Protein AF-A0A1D6JDH4-F1 (afdb_monomer_lite)

InterPro domains:
  IPR005552 Scramblase [PF03803] (4-124)
  IPR005552 Scramblase [PTHR23248] (2-125)

Structure (mmCIF, N/CA/C/O backbone):
data_AF-A0A1D6JDH4-F1
#
_entry.id   AF-A0A1D6JDH4-F1
#
loop_
_atom_site.group_PDB
_atom_site.id
_atom_site.type_symbol
_atom_site.label_atom_id
_atom_site.label_alt_id
_atom_site.label_comp_id
_atom_site.label_asym_id
_atom_site.label_entity_id
_atom_site.label_seq_id
_atom_site.pdbx_PDB_ins_code
_atom_site.Cartn_x
_atom_site.Cartn_y
_atom_site.Cartn_z
_atom_site.occupancy
_atom_site.B_iso_or_equiv
_atom_site.auth_seq_id
_atom_site.auth_comp_id
_atom_site.auth_asym_id
_atom_site.auth_atom_id
_atom_site.pdbx_PDB_model_num
ATOM 1 N N . MET A 1 1 ? -15.739 -18.062 6.109 1.00 48.09 1 MET A N 1
ATOM 2 C CA . MET A 1 1 ? -14.533 -17.245 5.821 1.00 48.09 1 MET A CA 1
ATOM 3 C C . MET A 1 1 ? -14.848 -15.791 5.467 1.00 48.09 1 MET A C 1
ATOM 5 O O . MET A 1 1 ? -14.251 -14.926 6.090 1.00 48.09 1 MET A O 1
ATOM 9 N N . ALA A 1 2 ? -15.814 -15.488 4.585 1.00 57.91 2 ALA A N 1
ATOM 10 C CA . ALA A 1 2 ? -16.198 -14.100 4.255 1.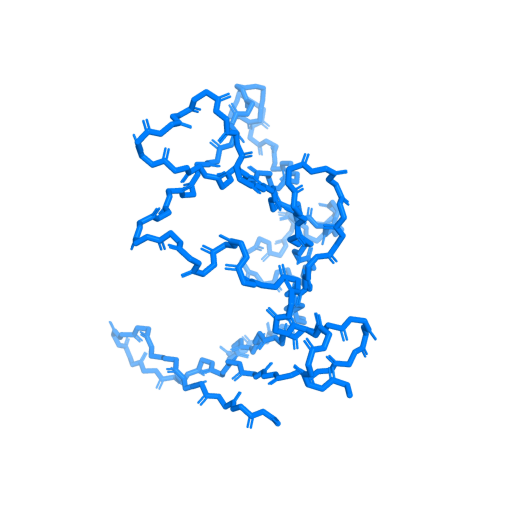00 57.91 2 ALA A CA 1
ATOM 11 C C . ALA A 1 2 ? -16.612 -13.231 5.467 1.00 57.91 2 ALA A C 1
ATOM 13 O O . ALA A 1 2 ? -16.481 -12.013 5.433 1.00 57.91 2 ALA A O 1
ATOM 14 N N . ASN A 1 3 ? -17.095 -13.851 6.550 1.00 63.50 3 ASN A N 1
ATOM 15 C CA . ASN A 1 3 ? -17.497 -13.133 7.762 1.00 63.50 3 ASN A CA 1
ATOM 16 C C . ASN A 1 3 ? -16.296 -12.592 8.568 1.00 63.50 3 ASN A C 1
ATOM 18 O O . ASN A 1 3 ? -16.361 -11.505 9.128 1.00 63.50 3 ASN A O 1
ATOM 22 N N . GLN A 1 4 ? -15.166 -13.313 8.585 1.00 69.00 4 GLN A N 1
ATOM 23 C CA . GLN A 1 4 ? -13.983 -12.909 9.359 1.00 69.00 4 GLN A CA 1
ATOM 24 C C . GLN A 1 4 ? -13.214 -11.760 8.695 1.00 69.00 4 GLN A C 1
ATOM 26 O O . GLN A 1 4 ? -12.761 -10.852 9.386 1.00 69.00 4 GLN A O 1
ATOM 31 N N . SER A 1 5 ? -13.097 -11.757 7.362 1.00 69.19 5 SER A N 1
ATOM 32 C CA . SER A 1 5 ? -12.483 -10.640 6.628 1.00 69.19 5 SER A CA 1
ATOM 33 C C . SER A 1 5 ? -13.315 -9.363 6.755 1.00 69.19 5 SER A C 1
ATOM 35 O O . SER A 1 5 ? -12.769 -8.297 7.032 1.00 69.19 5 SER A O 1
ATOM 37 N N . LYS A 1 6 ? -14.646 -9.477 6.642 1.00 73.38 6 LYS A N 1
ATOM 38 C CA . LYS A 1 6 ? -15.567 -8.360 6.888 1.00 73.38 6 LYS A CA 1
ATOM 39 C C . LYS A 1 6 ? -15.447 -7.824 8.312 1.00 73.38 6 LYS A C 1
ATOM 41 O O . LYS A 1 6 ? -15.391 -6.614 8.476 1.00 73.38 6 LYS A O 1
ATOM 46 N N . ALA A 1 7 ? -15.341 -8.695 9.316 1.00 77.75 7 ALA A N 1
ATOM 47 C CA . ALA A 1 7 ? -15.169 -8.274 10.706 1.00 77.75 7 ALA A CA 1
ATOM 48 C C . ALA A 1 7 ? -13.875 -7.469 10.927 1.00 77.75 7 ALA A C 1
ATOM 50 O O . ALA A 1 7 ? -13.910 -6.456 11.617 1.00 77.75 7 ALA A O 1
ATOM 51 N N . LYS A 1 8 ? -12.758 -7.862 10.295 1.00 79.19 8 LYS A N 1
ATOM 52 C CA . LYS A 1 8 ? -11.488 -7.112 10.362 1.00 79.19 8 LYS A CA 1
ATOM 53 C C . LYS A 1 8 ? -11.560 -5.742 9.676 1.00 79.19 8 LYS A C 1
ATOM 55 O O . LYS A 1 8 ? -10.921 -4.798 10.123 1.00 79.19 8 LYS A O 1
ATOM 60 N N . LEU A 1 9 ? -12.318 -5.634 8.584 1.00 79.75 9 LEU A N 1
ATOM 61 C CA . LEU A 1 9 ? -12.471 -4.394 7.814 1.00 79.75 9 LEU A CA 1
ATOM 62 C C . LEU A 1 9 ? -13.540 -3.455 8.385 1.00 79.75 9 LEU A C 1
ATOM 64 O O . LEU A 1 9 ? -13.482 -2.253 8.139 1.00 79.75 9 LEU A O 1
ATOM 68 N N . ALA A 1 10 ? -14.508 -3.985 9.134 1.00 82.44 10 ALA A N 1
ATOM 69 C CA . ALA A 1 10 ? -15.651 -3.232 9.639 1.00 82.44 10 ALA A CA 1
ATOM 70 C C . ALA A 1 10 ? -15.264 -1.951 10.400 1.00 82.44 10 ALA A C 1
ATOM 72 O O . ALA A 1 10 ? -15.877 -0.925 10.118 1.00 82.44 10 ALA A O 1
ATOM 73 N N . PRO A 1 11 ? -14.238 -1.928 11.277 1.00 81.50 11 PRO A N 1
ATOM 74 C CA . PRO A 1 11 ? -13.837 -0.695 11.948 1.00 81.50 11 PRO A CA 1
ATOM 75 C C . PRO A 1 11 ? -13.366 0.379 10.962 1.00 81.50 11 PRO A C 1
ATOM 77 O O . PRO A 1 11 ? -13.780 1.531 11.068 1.00 81.50 11 PRO A O 1
ATOM 80 N N . LEU A 1 12 ? -12.530 0.021 9.980 1.00 82.44 12 LEU A N 1
ATOM 81 C CA . LEU A 1 12 ? -12.064 0.962 8.955 1.00 82.44 12 LEU A CA 1
ATOM 82 C C . LEU A 1 12 ? -13.228 1.487 8.109 1.00 82.44 12 LEU A C 1
ATOM 84 O O . LEU A 1 12 ? -13.323 2.687 7.881 1.00 82.44 12 LEU A O 1
ATOM 88 N N . LEU A 1 13 ? -14.119 0.591 7.676 1.00 84.31 13 LEU A N 1
ATOM 89 C CA . LEU A 1 13 ? -15.238 0.915 6.787 1.00 84.31 13 LEU A CA 1
ATOM 90 C C . LEU A 1 13 ? -16.405 1.619 7.493 1.00 84.31 13 LEU A C 1
ATOM 92 O O . LEU A 1 13 ? -17.230 2.233 6.825 1.00 84.31 13 LEU A O 1
ATOM 96 N N . ALA A 1 14 ? -16.487 1.546 8.823 1.00 85.88 14 ALA A N 1
ATOM 97 C CA . ALA A 1 14 ? -17.490 2.269 9.603 1.00 85.88 14 ALA A CA 1
ATOM 98 C C . ALA A 1 14 ? -17.270 3.792 9.587 1.00 85.88 14 ALA A C 1
ATOM 100 O O . ALA A 1 14 ? -18.167 4.551 9.952 1.00 85.88 14 ALA A O 1
ATOM 101 N N . ARG A 1 15 ? -16.081 4.248 9.183 1.00 85.06 15 ARG A N 1
ATOM 102 C CA . ARG A 1 15 ? -15.727 5.666 9.113 1.00 85.06 15 ARG A CA 1
ATOM 103 C C . ARG A 1 15 ? -16.093 6.223 7.745 1.00 85.06 15 ARG A C 1
ATOM 105 O O . ARG A 1 15 ? -15.757 5.640 6.720 1.00 85.06 15 ARG A O 1
ATOM 112 N N . ALA A 1 16 ? -16.750 7.380 7.736 1.00 84.75 16 ALA A N 1
ATOM 113 C CA . ALA A 1 16 ? -17.175 8.031 6.499 1.00 84.75 16 ALA A CA 1
ATOM 114 C C . ALA A 1 16 ? -15.990 8.564 5.676 1.00 84.75 16 ALA A C 1
ATOM 116 O O . ALA A 1 16 ? -16.037 8.541 4.450 1.00 84.75 16 ALA A O 1
ATOM 117 N N . ASN A 1 17 ? -14.932 9.030 6.348 1.00 89.62 17 ASN A N 1
ATOM 118 C CA . ASN A 1 17 ? -13.750 9.607 5.719 1.00 89.62 17 ASN A CA 1
ATOM 119 C C . ASN A 1 17 ? -12.478 9.042 6.352 1.00 89.62 17 ASN A C 1
ATOM 121 O O . ASN A 1 17 ? -12.384 8.921 7.571 1.00 89.62 17 ASN A O 1
ATOM 125 N N . LEU A 1 18 ? -11.482 8.750 5.518 1.00 91.81 18 LEU A N 1
ATOM 126 C CA . LEU A 1 18 ? -10.151 8.329 5.942 1.00 91.81 18 LEU A CA 1
ATOM 127 C C . LEU A 1 18 ? -9.106 9.164 5.209 1.00 91.81 18 LEU A C 1
ATOM 129 O O . LEU A 1 18 ? -9.216 9.401 4.006 1.00 91.81 18 LEU A O 1
ATOM 133 N N . VAL A 1 19 ? -8.075 9.578 5.934 1.00 93.06 19 VAL A N 1
ATOM 134 C CA . VAL A 1 19 ? -6.914 10.280 5.386 1.00 93.06 19 VAL A CA 1
ATOM 135 C C . VAL A 1 19 ? -5.711 9.359 5.468 1.00 93.06 19 VAL A C 1
ATOM 137 O O . VAL A 1 19 ? -5.429 8.778 6.513 1.00 93.06 19 VAL A O 1
ATOM 140 N N . ILE A 1 20 ? -5.000 9.232 4.351 1.00 93.50 20 ILE A N 1
ATOM 141 C CA . ILE A 1 20 ? -3.745 8.490 4.274 1.00 93.50 20 ILE A CA 1
ATOM 142 C C . ILE A 1 20 ? -2.617 9.515 4.206 1.00 93.50 20 ILE A C 1
ATOM 144 O O . ILE A 1 20 ? -2.467 10.214 3.203 1.00 93.50 20 ILE A O 1
ATOM 148 N N . ALA A 1 21 ? -1.827 9.597 5.271 1.00 93.44 21 ALA A N 1
ATOM 149 C CA . ALA A 1 21 ? -0.663 10.470 5.352 1.00 93.44 21 ALA A CA 1
ATOM 150 C C . ALA A 1 21 ? 0.617 9.643 5.221 1.00 93.44 21 ALA A C 1
ATOM 152 O O . ALA A 1 21 ? 0.730 8.571 5.813 1.00 93.44 21 ALA A O 1
ATOM 153 N N . ARG A 1 22 ? 1.586 10.127 4.438 1.00 92.12 22 ARG A N 1
ATOM 154 C CA . ARG A 1 22 ? 2.918 9.518 4.353 1.00 92.12 22 ARG A CA 1
ATOM 155 C C . ARG A 1 22 ? 3.837 10.183 5.363 1.00 92.12 22 ARG A C 1
ATOM 157 O O . ARG A 1 22 ? 3.914 11.408 5.380 1.00 92.12 22 ARG A O 1
ATOM 164 N N . ASP A 1 23 ? 4.582 9.376 6.103 1.00 85.00 23 ASP A N 1
ATOM 165 C CA . ASP A 1 23 ? 5.707 9.877 6.885 1.00 85.00 23 ASP A CA 1
ATOM 166 C C . ASP A 1 23 ? 6.950 9.975 5.986 1.00 85.00 23 ASP A C 1
ATOM 168 O O . ASP A 1 23 ? 7.328 9.005 5.315 1.00 85.00 23 ASP A O 1
ATOM 172 N N . ILE A 1 24 ? 7.532 11.171 5.887 1.00 86.62 24 ILE A N 1
ATOM 173 C CA . ILE A 1 24 ? 8.688 11.444 5.030 1.00 86.62 24 ILE A CA 1
ATOM 174 C C . ILE A 1 24 ? 9.855 11.838 5.921 1.00 86.62 24 ILE A C 1
ATOM 176 O O . ILE A 1 24 ? 9.903 12.939 6.464 1.00 86.62 24 ILE A O 1
ATOM 180 N N . GLU A 1 25 ? 10.841 10.953 6.015 1.00 87.12 25 GLU A N 1
ATOM 181 C CA . GLU A 1 25 ? 12.071 11.261 6.735 1.00 87.12 25 GLU A CA 1
ATOM 182 C C . GLU A 1 25 ? 12.942 12.220 5.910 1.00 87.12 25 GLU A C 1
ATOM 184 O O . GLU A 1 25 ? 13.304 11.931 4.765 1.00 87.12 25 GLU A O 1
ATOM 189 N N . TRP A 1 26 ? 13.324 13.351 6.508 1.00 87.38 26 TRP A N 1
ATOM 190 C CA . TRP A 1 26 ? 14.143 14.386 5.865 1.00 87.38 26 TRP A CA 1
ATOM 191 C C . TRP A 1 26 ? 15.468 13.857 5.305 1.00 87.38 26 TRP A C 1
ATOM 193 O O . TRP A 1 26 ? 15.889 14.278 4.229 1.00 87.38 26 TRP A O 1
ATOM 203 N N . ALA A 1 27 ? 16.096 12.888 5.976 1.00 86.12 27 ALA A N 1
ATOM 204 C CA . ALA A 1 27 ? 17.326 12.255 5.505 1.00 86.12 27 ALA A CA 1
ATOM 205 C C . ALA A 1 27 ? 17.169 11.619 4.110 1.00 86.12 27 ALA A C 1
ATOM 207 O O . ALA A 1 27 ? 18.074 11.714 3.284 1.00 86.12 27 ALA A O 1
ATOM 208 N N . ASN A 1 28 ? 16.003 11.045 3.802 1.00 86.81 28 ASN A N 1
ATOM 209 C CA . ASN A 1 28 ? 15.742 10.425 2.498 1.00 86.81 28 ASN A CA 1
ATOM 210 C C . ASN A 1 28 ? 15.755 11.445 1.366 1.00 86.81 28 ASN A C 1
ATOM 212 O O . ASN A 1 28 ? 16.242 11.158 0.275 1.00 86.81 28 ASN A O 1
ATOM 216 N N . ILE A 1 29 ? 15.240 12.645 1.640 1.00 86.69 29 ILE A N 1
ATOM 217 C CA . ILE A 1 29 ? 15.260 13.758 0.692 1.00 86.69 29 ILE A CA 1
ATOM 218 C C . ILE A 1 29 ? 16.698 14.249 0.519 1.00 86.69 29 ILE A C 1
ATOM 220 O O . ILE A 1 29 ? 17.166 14.378 -0.609 1.00 86.69 29 ILE A O 1
ATOM 224 N N . MET A 1 30 ? 17.407 14.466 1.629 1.00 91.06 30 MET A N 1
ATOM 225 C CA . MET A 1 30 ? 18.768 15.010 1.622 1.00 91.06 30 MET A CA 1
ATOM 226 C C . MET A 1 30 ? 19.770 14.111 0.889 1.00 91.06 30 MET A C 1
ATOM 228 O O . MET A 1 30 ? 20.600 14.611 0.137 1.00 91.06 30 MET A O 1
ATOM 232 N N 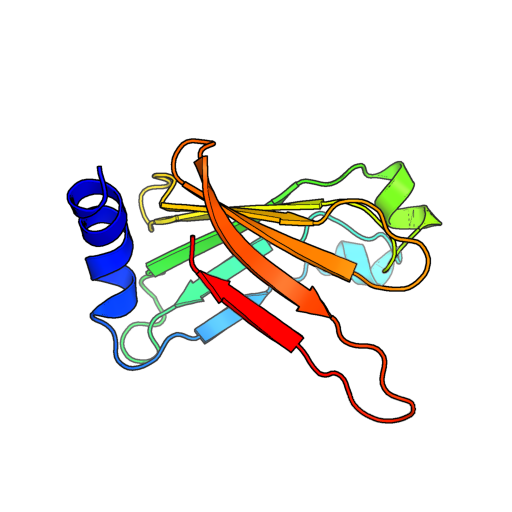. PHE A 1 31 ? 19.681 12.792 1.073 1.00 88.44 31 PHE A N 1
ATOM 233 C CA . PHE A 1 31 ? 20.584 11.823 0.441 1.00 88.44 31 PHE A CA 1
ATOM 234 C C . PHE A 1 31 ? 20.014 11.195 -0.837 1.00 88.44 31 PHE A C 1
ATOM 236 O O . PHE A 1 31 ? 20.613 10.266 -1.375 1.00 88.44 31 PHE A O 1
ATOM 243 N N . ALA A 1 32 ? 18.853 11.666 -1.310 1.00 83.94 32 ALA A N 1
ATOM 244 C CA . ALA A 1 32 ? 18.113 11.085 -2.434 1.00 83.94 32 ALA A CA 1
ATOM 245 C C . ALA A 1 32 ? 17.933 9.554 -2.327 1.00 83.94 32 ALA A C 1
ATOM 247 O O . ALA A 1 32 ? 17.889 8.846 -3.335 1.00 83.94 32 ALA A O 1
ATOM 248 N N . PHE A 1 33 ? 17.829 9.041 -1.099 1.00 88.19 33 PHE A N 1
ATOM 249 C CA . PHE A 1 33 ? 17.756 7.615 -0.813 1.00 88.19 33 PHE A CA 1
ATOM 250 C C . PHE A 1 33 ? 16.313 7.209 -0.524 1.00 88.19 33 PHE A C 1
ATOM 252 O O . PHE A 1 33 ? 15.698 7.672 0.436 1.00 88.19 33 PHE A O 1
ATOM 259 N N . GLU A 1 34 ? 15.745 6.333 -1.356 1.00 86.38 34 GLU A N 1
ATOM 260 C CA . GLU A 1 34 ? 14.351 5.916 -1.184 1.00 86.38 34 GLU A CA 1
ATOM 261 C C . GLU A 1 34 ? 14.243 4.814 -0.110 1.00 86.38 34 GLU A C 1
ATOM 263 O O . GLU A 1 34 ? 14.741 3.700 -0.293 1.00 86.38 34 GLU A O 1
ATOM 268 N N . GLN A 1 35 ? 13.568 5.108 1.005 1.00 89.38 35 GLN A N 1
ATOM 269 C CA . GLN A 1 35 ? 13.231 4.134 2.052 1.00 89.38 35 GLN A CA 1
ATOM 270 C C . GLN A 1 35 ? 11.859 3.474 1.841 1.00 89.38 35 GLN A C 1
ATOM 272 O O . GLN A 1 35 ? 11.121 3.784 0.903 1.00 89.38 35 GLN A O 1
ATOM 277 N N . GLU A 1 36 ? 11.523 2.529 2.723 1.00 90.25 36 GLU A N 1
ATOM 278 C CA . GLU A 1 36 ? 10.215 1.881 2.768 1.00 90.25 36 GLU A CA 1
ATOM 279 C C . GLU A 1 36 ? 9.103 2.893 3.018 1.00 90.25 36 GLU A C 1
ATOM 281 O O . GLU A 1 36 ? 9.108 3.610 4.016 1.00 90.25 36 GLU A O 1
ATOM 286 N N . SER A 1 37 ? 8.140 2.959 2.096 1.00 90.94 37 SER A N 1
ATOM 287 C CA . SER A 1 37 ? 6.995 3.850 2.239 1.00 90.94 37 SER A CA 1
ATOM 288 C C . SER A 1 37 ? 6.142 3.394 3.423 1.00 90.94 37 SER A C 1
ATOM 290 O O . SER A 1 37 ? 5.602 2.285 3.431 1.00 90.94 37 SER A O 1
ATOM 292 N N . ARG A 1 38 ? 6.012 4.266 4.421 1.00 94.12 38 ARG A N 1
ATOM 293 C CA . ARG A 1 38 ? 5.149 4.077 5.585 1.00 94.12 38 ARG A CA 1
ATOM 294 C C . ARG A 1 38 ? 4.046 5.120 5.533 1.00 94.12 38 ARG A C 1
ATOM 296 O O . ARG A 1 38 ? 4.315 6.302 5.309 1.00 94.12 38 ARG A O 1
ATOM 303 N N . TYR A 1 39 ? 2.814 4.673 5.722 1.00 94.81 39 TYR A N 1
ATOM 304 C CA . TYR A 1 39 ? 1.655 5.548 5.774 1.00 94.81 39 TYR A CA 1
ATOM 305 C C . TYR A 1 39 ? 0.855 5.302 7.041 1.00 94.81 39 TYR A C 1
ATOM 307 O O . TYR A 1 39 ? 0.805 4.187 7.564 1.00 94.81 39 TYR A O 1
ATOM 315 N N . ILE A 1 40 ? 0.201 6.357 7.499 1.00 94.12 40 ILE A N 1
ATOM 316 C CA . ILE A 1 40 ? -0.706 6.353 8.634 1.00 94.12 40 ILE A CA 1
ATOM 317 C C . ILE A 1 40 ? -2.110 6.586 8.083 1.00 94.12 40 ILE A C 1
ATOM 319 O O . ILE A 1 40 ? -2.325 7.492 7.275 1.00 94.12 40 ILE A O 1
ATOM 323 N N . ILE A 1 41 ? -3.050 5.745 8.501 1.00 93.56 41 ILE A N 1
ATOM 324 C CA . ILE A 1 41 ? -4.473 5.895 8.212 1.00 93.56 41 ILE A CA 1
ATOM 325 C C . ILE A 1 41 ? -5.086 6.619 9.403 1.00 93.56 41 ILE A C 1
ATOM 327 O O . ILE A 1 41 ? -5.008 6.137 10.532 1.00 93.56 41 ILE A O 1
ATOM 331 N N . MET A 1 42 ? -5.689 7.774 9.159 1.00 93.12 42 MET A N 1
ATOM 332 C CA . MET A 1 42 ? -6.248 8.641 10.191 1.00 93.12 42 MET A CA 1
ATOM 333 C C . MET A 1 42 ? -7.704 8.966 9.888 1.00 93.12 42 MET A C 1
ATOM 335 O O . MET A 1 42 ? -8.111 9.049 8.728 1.00 93.12 42 MET A O 1
ATOM 339 N N . ASP A 1 43 ? -8.476 9.180 10.945 1.00 91.94 43 ASP A N 1
ATOM 340 C CA . ASP A 1 43 ? -9.799 9.781 10.846 1.00 91.94 43 ASP A CA 1
ATOM 341 C C . ASP A 1 43 ? -9.644 11.311 10.943 1.00 91.94 43 ASP A C 1
ATOM 343 O O . ASP A 1 43 ? -9.039 11.783 11.911 1.00 91.94 43 ASP A O 1
ATOM 347 N N . PRO A 1 44 ? -10.169 12.105 9.988 1.00 89.00 44 PRO A N 1
ATOM 348 C CA . PRO A 1 44 ? -10.151 13.566 10.076 1.00 89.00 44 PRO A CA 1
ATOM 349 C C . PRO A 1 44 ? -10.739 14.122 11.376 1.00 89.00 44 PRO A C 1
ATOM 351 O O . PRO A 1 44 ? -10.313 15.183 11.828 1.00 89.00 44 PRO A O 1
ATOM 354 N N . LEU A 1 45 ? -11.717 13.427 11.967 1.00 89.06 45 LEU A N 1
ATOM 355 C CA . LEU A 1 45 ? -12.362 13.843 13.213 1.00 89.06 45 LEU A CA 1
ATOM 356 C C . LEU A 1 45 ? -11.468 13.604 14.434 1.00 89.06 45 LEU A C 1
ATOM 358 O O . LEU A 1 45 ? -11.555 14.345 15.411 1.00 89.06 45 LEU A O 1
ATOM 362 N N . PHE A 1 46 ? -10.584 12.604 14.370 1.00 86.12 46 PHE A N 1
ATOM 363 C CA . PHE A 1 46 ? -9.685 12.232 15.464 1.00 86.12 46 PHE A CA 1
ATOM 364 C C . PHE A 1 46 ? -8.239 12.056 14.976 1.00 86.12 46 PHE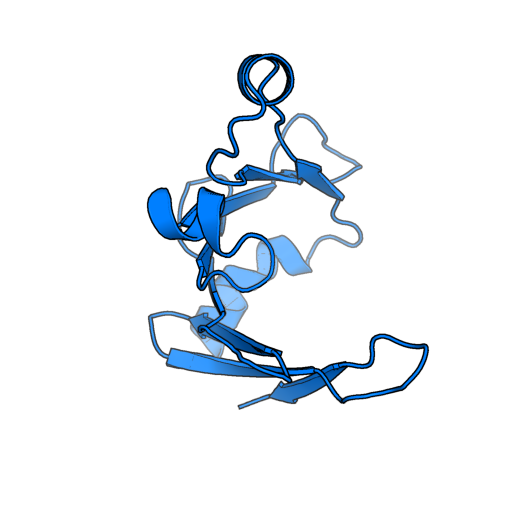 A C 1
ATOM 366 O O . PHE A 1 46 ? -7.705 10.946 15.009 1.00 86.12 46 PHE A O 1
ATOM 373 N N . PRO A 1 47 ? -7.547 13.145 14.584 1.00 83.00 47 PRO A N 1
ATOM 374 C CA . PRO A 1 47 ? -6.213 13.059 13.985 1.00 83.00 47 PRO A CA 1
ATOM 375 C C . PRO A 1 47 ? -5.151 12.460 14.914 1.00 83.00 47 PRO A C 1
ATOM 377 O O . PRO A 1 47 ? -4.145 11.943 14.452 1.00 83.00 47 PRO A O 1
ATOM 380 N N . GLN A 1 48 ? -5.359 12.530 16.231 1.00 84.56 48 GLN A N 1
ATOM 381 C CA . GLN A 1 48 ? -4.418 12.008 17.228 1.00 84.56 48 GLN A CA 1
ATOM 382 C C . GLN A 1 48 ? -4.536 10.492 17.436 1.00 84.56 48 GLN A C 1
ATOM 384 O O . GLN A 1 48 ? -3.669 9.888 18.063 1.00 84.56 48 GLN A O 1
ATOM 389 N N . SER A 1 49 ? -5.601 9.866 16.925 1.00 87.12 49 SER A N 1
ATOM 390 C CA . SER A 1 49 ? -5.836 8.430 17.049 1.00 87.12 49 SER A CA 1
ATOM 391 C C . SER A 1 49 ? -5.739 7.784 15.666 1.00 87.12 49 SER A C 1
ATOM 393 O O . SER A 1 49 ? -6.711 7.807 14.904 1.00 87.12 49 SER A O 1
ATOM 395 N N . PRO A 1 50 ? -4.564 7.243 15.289 1.00 90.25 50 PRO A N 1
ATOM 396 C CA . PRO A 1 50 ? -4.428 6.555 14.018 1.00 90.25 50 PRO A CA 1
ATOM 397 C C . PRO A 1 50 ? -5.344 5.334 14.006 1.00 90.25 50 PRO A C 1
ATOM 399 O O . PRO A 1 50 ? -5.394 4.558 14.956 1.00 90.25 50 PRO A O 1
ATOM 402 N N . VAL A 1 51 ? -6.062 5.165 12.903 1.00 91.88 51 VAL A N 1
ATOM 403 C CA . VAL A 1 51 ? -6.962 4.033 12.676 1.00 91.88 51 VAL A CA 1
ATOM 404 C C . VAL A 1 51 ? -6.177 2.805 12.225 1.00 91.88 51 VAL A C 1
ATOM 406 O O . VAL A 1 51 ? -6.589 1.676 12.447 1.00 91.88 51 VAL A O 1
ATOM 409 N N . GLY A 1 52 ? -5.033 3.016 11.583 1.00 93.19 52 GLY A N 1
ATOM 410 C CA . GLY A 1 52 ? -4.196 1.933 11.106 1.00 93.19 52 GLY A CA 1
ATOM 411 C C . GLY A 1 52 ? -2.940 2.433 10.423 1.00 93.19 52 GLY A C 1
ATOM 412 O O . GLY A 1 52 ? -2.677 3.634 10.342 1.00 93.19 52 GLY A O 1
ATOM 413 N N . PHE A 1 53 ? -2.167 1.492 9.904 1.00 94.56 53 PHE A N 1
ATOM 414 C CA . PHE A 1 53 ? -0.890 1.761 9.260 1.00 94.56 53 PHE A CA 1
ATOM 415 C C . PHE A 1 53 ? -0.771 0.968 7.965 1.00 94.56 53 PHE A C 1
ATOM 417 O O . PHE A 1 53 ? -1.306 -0.133 7.844 1.00 94.56 53 PHE A O 1
ATOM 424 N N . ILE A 1 54 ? -0.034 1.523 7.007 1.00 95.75 54 ILE A N 1
ATOM 425 C CA . ILE A 1 54 ? 0.351 0.846 5.770 1.00 95.75 54 ILE A CA 1
ATOM 426 C C . ILE A 1 54 ? 1.872 0.795 5.733 1.00 95.75 54 ILE A C 1
ATOM 428 O O . ILE A 1 54 ? 2.531 1.837 5.789 1.00 95.75 54 ILE A O 1
ATOM 432 N N . ARG A 1 55 ? 2.441 -0.404 5.628 1.00 95.12 55 ARG A N 1
ATOM 433 C CA . ARG A 1 55 ? 3.893 -0.606 5.545 1.00 95.12 55 ARG A CA 1
ATOM 434 C C . ARG A 1 55 ? 4.256 -1.286 4.234 1.00 95.12 55 ARG A C 1
ATOM 436 O O . ARG A 1 55 ? 3.843 -2.414 3.983 1.00 95.12 55 ARG A O 1
ATOM 443 N N . GLU A 1 56 ? 5.024 -0.600 3.393 1.00 94.62 56 GLU A N 1
ATOM 444 C CA . GLU A 1 56 ? 5.557 -1.163 2.152 1.00 94.62 56 GLU A CA 1
ATOM 445 C C . GLU A 1 56 ? 6.829 -1.974 2.422 1.00 94.62 56 GLU A C 1
ATOM 447 O O . GLU A 1 56 ? 7.874 -1.413 2.741 1.00 94.62 56 GLU A O 1
ATOM 452 N N . LYS A 1 57 ? 6.777 -3.279 2.168 1.00 93.69 57 LYS A N 1
ATOM 453 C CA . LYS A 1 57 ? 7.938 -4.164 2.087 1.00 93.69 57 LYS A CA 1
ATOM 454 C C . LYS A 1 57 ? 8.364 -4.316 0.631 1.00 93.69 57 LYS A C 1
ATOM 456 O O . LYS A 1 57 ? 7.605 -4.795 -0.217 1.00 93.69 57 LYS A O 1
ATOM 461 N N . SER A 1 58 ? 9.591 -3.911 0.319 1.00 93.44 58 SER A N 1
ATOM 462 C CA . SER A 1 58 ? 10.191 -4.166 -0.994 1.00 93.44 58 SER A CA 1
ATOM 463 C C . SER A 1 58 ? 11.706 -4.285 -0.889 1.00 93.44 58 SER A C 1
ATOM 465 O O . SER A 1 58 ? 12.313 -3.836 0.079 1.00 93.44 58 SER A O 1
ATOM 467 N N . ASN A 1 59 ? 12.329 -4.885 -1.897 1.00 92.06 59 ASN A N 1
ATOM 468 C CA . ASN A 1 59 ? 13.777 -5.028 -1.919 1.00 92.06 59 ASN A CA 1
ATOM 469 C C . ASN A 1 59 ? 14.457 -3.662 -2.146 1.00 92.06 59 ASN A C 1
ATOM 471 O O . ASN A 1 59 ? 14.138 -2.962 -3.108 1.00 92.06 59 ASN A O 1
ATOM 475 N N . ILE A 1 60 ? 15.430 -3.321 -1.295 1.00 90.94 60 ILE A N 1
ATOM 476 C CA . ILE A 1 60 ? 16.174 -2.051 -1.336 1.00 90.94 60 ILE A CA 1
ATOM 477 C C . ILE A 1 60 ? 16.854 -1.842 -2.699 1.00 90.94 60 ILE A C 1
ATOM 479 O O . ILE A 1 60 ? 16.757 -0.758 -3.267 1.00 90.94 60 ILE A O 1
ATOM 483 N N . ILE A 1 61 ? 17.476 -2.879 -3.268 1.00 91.31 61 ILE A N 1
ATOM 484 C CA . ILE A 1 61 ? 18.175 -2.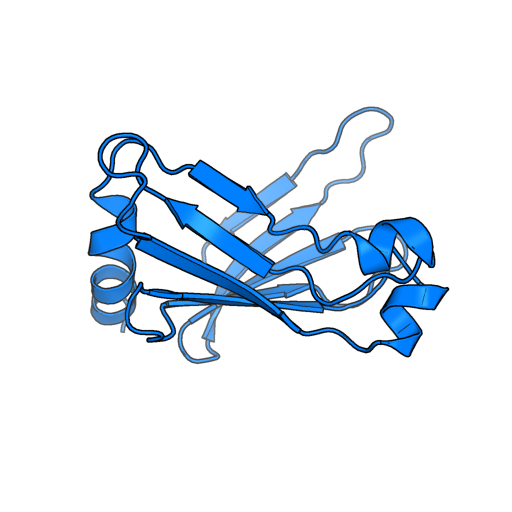811 -4.562 1.00 91.31 61 ILE A CA 1
ATOM 485 C C . ILE A 1 61 ? 17.179 -2.518 -5.688 1.00 91.31 61 ILE A C 1
ATOM 487 O O . ILE A 1 61 ? 17.367 -1.588 -6.474 1.00 91.31 61 ILE A O 1
ATOM 491 N N . PHE A 1 62 ? 16.076 -3.272 -5.746 1.00 91.06 62 PHE A N 1
ATOM 492 C CA . PHE A 1 62 ? 15.034 -3.039 -6.750 1.00 91.06 62 PHE A CA 1
ATOM 493 C C . PHE A 1 62 ? 14.361 -1.683 -6.588 1.00 91.06 62 PHE A C 1
ATOM 495 O O . PHE A 1 62 ? 13.969 -1.085 -7.590 1.00 91.06 62 PHE A O 1
ATOM 502 N N . ARG A 1 63 ? 14.246 -1.174 -5.361 1.00 91.38 63 ARG A N 1
ATOM 503 C CA . ARG A 1 63 ? 13.730 0.168 -5.119 1.00 91.38 63 ARG A CA 1
ATOM 504 C C . ARG A 1 63 ? 14.601 1.228 -5.781 1.00 91.38 63 ARG A C 1
ATOM 506 O O . ARG A 1 63 ? 14.057 2.034 -6.532 1.00 91.38 63 ARG A O 1
ATOM 513 N N . GLN A 1 64 ? 15.918 1.165 -5.587 1.00 91.31 64 GLN A N 1
ATOM 514 C CA . GLN A 1 64 ? 16.823 2.151 -6.180 1.00 91.31 64 GLN A CA 1
ATOM 515 C C . GLN A 1 64 ? 16.895 2.035 -7.714 1.00 91.31 64 GLN A C 1
ATOM 517 O O . GLN A 1 64 ? 16.888 3.049 -8.408 1.00 91.31 64 GLN A O 1
ATOM 522 N N . LEU A 1 65 ? 16.906 0.815 -8.268 1.00 90.62 65 LEU A N 1
ATOM 523 C CA . LEU A 1 65 ? 17.095 0.594 -9.712 1.00 90.62 65 LEU A CA 1
ATOM 524 C C . LEU A 1 65 ? 15.796 0.656 -10.527 1.00 90.62 65 LEU A C 1
ATOM 526 O O . LEU A 1 65 ? 15.712 1.355 -11.535 1.00 90.62 65 LEU A O 1
ATOM 530 N N . LEU A 1 66 ? 14.774 -0.101 -10.121 1.00 87.31 66 LEU A N 1
ATOM 531 C CA . LEU A 1 66 ? 13.546 -0.280 -10.903 1.00 87.31 66 LEU A CA 1
ATOM 532 C C . LEU A 1 66 ? 12.505 0.809 -10.623 1.00 87.31 66 LEU A C 1
ATOM 534 O O . LEU A 1 66 ? 11.572 0.966 -11.417 1.00 87.31 66 LEU A O 1
ATOM 538 N N . ARG A 1 67 ? 12.642 1.553 -9.514 1.00 86.25 67 ARG A N 1
ATOM 539 C CA . ARG A 1 67 ? 11.753 2.649 -9.086 1.00 86.25 67 ARG A CA 1
ATOM 540 C C . ARG A 1 67 ? 10.278 2.247 -9.205 1.00 86.25 67 ARG A C 1
ATOM 542 O O . ARG A 1 67 ? 9.800 1.407 -8.445 1.00 86.25 67 ARG A O 1
ATOM 549 N N . THR A 1 68 ? 9.554 2.775 -10.194 1.00 85.94 68 THR A N 1
ATOM 550 C CA . THR A 1 68 ? 8.123 2.504 -10.433 1.00 85.94 68 THR A CA 1
ATOM 551 C C . THR A 1 68 ? 7.826 1.077 -10.907 1.00 85.94 68 THR A C 1
ATOM 553 O O . THR A 1 68 ? 6.681 0.630 -10.804 1.00 85.94 68 THR A O 1
ATOM 556 N N . ARG A 1 69 ? 8.809 0.341 -11.436 1.00 88.50 69 ARG A N 1
ATOM 557 C CA . ARG A 1 69 ? 8.646 -1.053 -11.890 1.00 88.50 69 ARG A CA 1
ATOM 558 C C . ARG A 1 69 ? 8.903 -2.085 -10.793 1.00 88.50 69 ARG A C 1
ATOM 560 O O . ARG A 1 69 ? 8.657 -3.263 -11.023 1.00 88.50 69 ARG A O 1
ATOM 567 N N . ARG A 1 70 ? 9.371 -1.668 -9.610 1.00 92.00 70 ARG A N 1
ATOM 568 C CA . ARG A 1 70 ? 9.694 -2.601 -8.525 1.00 92.00 70 ARG A CA 1
ATOM 569 C C . ARG A 1 70 ? 8.462 -3.412 -8.085 1.00 92.00 70 ARG A C 1
ATOM 571 O O . ARG A 1 70 ? 7.363 -2.842 -8.004 1.00 92.00 70 ARG A O 1
ATOM 578 N N . PRO A 1 71 ? 8.637 -4.705 -7.769 1.00 93.69 71 PRO A N 1
ATOM 579 C CA . PRO A 1 71 ? 7.645 -5.448 -7.010 1.00 93.69 71 PRO A CA 1
ATOM 580 C C . PRO A 1 71 ? 7.632 -4.966 -5.555 1.00 93.69 71 PRO A C 1
ATOM 582 O O . PRO A 1 71 ? 8.678 -4.607 -5.009 1.00 93.69 71 PRO A O 1
ATOM 585 N N . PHE A 1 72 ? 6.464 -4.969 -4.920 1.00 95.00 72 PHE A N 1
ATOM 586 C CA . PHE A 1 72 ? 6.331 -4.672 -3.493 1.00 95.00 72 PHE A CA 1
ATOM 587 C C . PHE A 1 72 ? 5.102 -5.355 -2.888 1.00 95.00 72 PHE A C 1
ATOM 589 O O . PHE A 1 72 ? 4.169 -5.738 -3.600 1.00 95.00 72 PHE A O 1
ATOM 596 N N . VAL A 1 73 ? 5.101 -5.469 -1.562 1.00 95.75 73 VAL A N 1
ATOM 597 C CA . VAL A 1 73 ? 3.944 -5.866 -0.755 1.00 95.75 73 VAL A CA 1
ATOM 598 C C . VAL A 1 73 ? 3.657 -4.741 0.229 1.00 95.75 73 VAL A C 1
ATOM 600 O O . VAL A 1 73 ? 4.559 -4.302 0.930 1.00 95.75 73 VAL A O 1
ATOM 603 N N . ALA A 1 74 ? 2.427 -4.245 0.272 1.00 95.94 74 ALA A N 1
ATOM 604 C CA . ALA A 1 74 ? 1.978 -3.302 1.285 1.00 95.94 74 ALA A CA 1
ATOM 605 C C . ALA A 1 74 ? 1.099 -4.038 2.298 1.00 95.94 74 ALA A C 1
ATOM 607 O O . ALA A 1 74 ? 0.084 -4.625 1.931 1.00 95.94 74 ALA A O 1
ATOM 608 N N . GLU A 1 75 ? 1.498 -4.020 3.562 1.00 95.31 75 GLU A N 1
ATOM 609 C CA . GLU A 1 75 ? 0.750 -4.619 4.667 1.00 95.31 75 GLU A CA 1
ATOM 610 C C . GLU A 1 75 ? -0.096 -3.542 5.337 1.00 95.31 75 GLU A C 1
ATOM 612 O O . GLU A 1 75 ? 0.437 -2.505 5.743 1.00 95.31 75 GLU A O 1
ATOM 617 N N . ILE A 1 76 ? -1.406 -3.775 5.431 1.00 94.62 76 ILE A N 1
ATOM 618 C CA . ILE A 1 76 ? -2.345 -2.873 6.090 1.00 94.62 76 ILE A CA 1
ATOM 619 C C . ILE A 1 76 ? -2.694 -3.475 7.447 1.00 94.62 76 ILE A C 1
ATOM 621 O O . ILE A 1 76 ? -3.252 -4.574 7.534 1.00 94.62 76 ILE A O 1
ATOM 625 N N . THR A 1 77 ? -2.380 -2.738 8.506 1.00 94.06 77 THR A N 1
ATOM 626 C CA . THR A 1 77 ? -2.642 -3.143 9.886 1.00 94.06 77 THR A CA 1
ATOM 627 C C . THR A 1 77 ? -3.602 -2.183 10.567 1.00 94.06 77 THR A C 1
ATOM 629 O O . THR A 1 77 ? -3.616 -0.989 10.269 1.00 94.06 77 THR A O 1
ATOM 632 N N . ASP A 1 78 ? -4.355 -2.694 11.533 1.00 92.19 78 ASP A N 1
ATOM 633 C CA . ASP A 1 78 ? -5.132 -1.887 12.473 1.00 92.19 78 ASP A CA 1
ATOM 634 C C . ASP A 1 78 ? -4.201 -1.068 13.389 1.00 92.19 78 ASP A C 1
ATOM 636 O O . ASP A 1 78 ? -2.983 -1.288 13.420 1.00 92.19 78 ASP A O 1
ATOM 640 N N . ALA A 1 79 ? -4.765 -0.151 14.172 1.00 89.19 79 ALA A N 1
ATOM 641 C CA . ALA A 1 79 ? -4.059 0.639 15.178 1.00 89.19 79 ALA A CA 1
ATOM 642 C C . ALA A 1 79 ? -3.277 -0.236 16.178 1.00 89.19 79 ALA A C 1
ATOM 644 O O . ALA A 1 79 ? -2.211 0.152 16.650 1.00 89.19 79 ALA A O 1
ATOM 645 N N . MET A 1 80 ? -3.772 -1.449 16.451 1.00 89.25 80 MET A N 1
ATOM 646 C CA . MET A 1 80 ? -3.129 -2.440 17.324 1.00 89.25 80 MET A CA 1
ATOM 647 C C . MET A 1 80 ? -2.028 -3.270 16.636 1.00 89.25 80 MET A C 1
ATOM 649 O O . MET A 1 80 ? -1.438 -4.142 17.265 1.00 89.25 80 MET A O 1
ATOM 653 N N . GLY A 1 81 ? -1.762 -3.054 15.344 1.00 88.69 81 GLY A N 1
ATOM 654 C CA . GLY A 1 81 ? -0.781 -3.829 14.573 1.00 88.69 81 GLY A CA 1
ATOM 655 C C . GLY A 1 81 ? -1.301 -5.163 14.027 1.00 88.69 81 GLY A C 1
ATOM 656 O O . GLY A 1 81 ? -0.553 -5.885 13.372 1.00 88.69 81 GLY A O 1
ATOM 657 N N . ASN A 1 82 ? -2.581 -5.479 14.236 1.00 90.50 82 ASN A N 1
ATOM 658 C CA . ASN A 1 82 ? -3.212 -6.664 13.662 1.00 90.50 82 ASN A CA 1
ATOM 659 C C . ASN A 1 82 ? -3.354 -6.516 12.145 1.00 90.50 82 ASN A C 1
ATOM 661 O O . ASN A 1 82 ? -3.883 -5.513 11.667 1.00 90.50 82 ASN A O 1
ATOM 665 N N . GLU A 1 83 ? -2.930 -7.523 11.386 1.00 90.50 83 GLU A N 1
ATOM 666 C CA . GLU A 1 83 ? -3.058 -7.508 9.930 1.00 90.50 83 GLU A CA 1
ATOM 667 C C . GLU A 1 83 ? -4.526 -7.617 9.490 1.00 90.50 83 GLU A C 1
ATOM 669 O O . GLU A 1 83 ? -5.249 -8.564 9.843 1.00 90.50 83 GLU A O 1
ATOM 674 N N . ILE A 1 84 ? -4.941 -6.645 8.676 1.00 91.94 84 ILE A N 1
ATOM 675 C CA . ILE A 1 84 ? -6.274 -6.572 8.082 1.00 91.94 84 ILE A CA 1
ATOM 676 C C . ILE A 1 84 ? -6.244 -7.221 6.697 1.00 91.94 84 ILE A C 1
ATOM 678 O O . ILE A 1 84 ? -7.005 -8.157 6.446 1.00 91.94 84 ILE A O 1
ATOM 682 N N . PHE A 1 85 ? -5.358 -6.742 5.819 1.00 92.12 85 PHE A N 1
ATOM 683 C CA . PHE A 1 85 ? -5.119 -7.294 4.485 1.00 92.12 85 PHE A CA 1
ATOM 684 C C . PHE A 1 85 ? -3.741 -6.884 3.950 1.00 92.12 85 PHE A C 1
ATOM 686 O O . PHE A 1 85 ? -3.122 -5.931 4.430 1.00 92.12 85 PHE A O 1
ATOM 693 N N . LYS A 1 86 ? -3.279 -7.589 2.919 1.00 94.44 86 LYS A N 1
ATOM 694 C CA . LYS A 1 86 ? -2.058 -7.286 2.172 1.00 94.44 86 LYS A CA 1
ATOM 695 C C . LYS A 1 86 ? -2.408 -6.891 0.747 1.00 94.44 86 LYS A C 1
ATOM 697 O O . LYS A 1 86 ? -3.358 -7.393 0.153 1.00 94.44 86 LYS A O 1
ATOM 702 N N . VAL A 1 87 ? -1.603 -6.006 0.183 1.00 95.38 87 VAL A N 1
ATOM 703 C CA . VAL A 1 87 ? -1.671 -5.612 -1.219 1.00 95.38 87 VAL A CA 1
ATOM 704 C C . VAL A 1 87 ? -0.355 -5.987 -1.872 1.00 95.38 87 VAL A C 1
ATOM 706 O O . VAL A 1 87 ? 0.686 -5.409 -1.568 1.00 95.38 87 VAL A O 1
ATOM 709 N N . ARG A 1 88 ? -0.385 -6.954 -2.783 1.00 95.12 88 ARG A N 1
ATOM 710 C CA . ARG A 1 88 ? 0.795 -7.422 -3.503 1.00 95.12 88 ARG A CA 1
ATOM 711 C C . ARG A 1 88 ? 0.801 -6.871 -4.917 1.00 95.12 88 ARG A C 1
ATOM 713 O O . ARG A 1 88 ? -0.162 -7.003 -5.669 1.00 95.12 88 ARG A O 1
ATOM 720 N N . ARG A 1 89 ? 1.936 -6.306 -5.316 1.00 93.88 89 ARG A N 1
ATOM 721 C CA . ARG A 1 89 ? 2.188 -5.884 -6.690 1.00 93.88 89 ARG A CA 1
ATOM 722 C C . ARG A 1 89 ? 3.415 -6.617 -7.232 1.00 93.88 89 ARG A C 1
ATOM 724 O O . ARG A 1 89 ? 4.533 -6.300 -6.818 1.00 93.88 89 ARG A O 1
ATOM 731 N N . PRO A 1 90 ? 3.245 -7.580 -8.151 1.00 93.00 90 PRO A N 1
ATOM 732 C CA . PRO A 1 90 ? 4.375 -8.235 -8.787 1.00 93.00 90 PRO A CA 1
ATOM 733 C C . PRO A 1 90 ? 5.084 -7.303 -9.775 1.00 93.00 90 PRO A C 1
ATOM 735 O O . PRO A 1 90 ? 4.592 -6.231 -10.144 1.00 93.00 90 PRO A O 1
ATOM 738 N N . PHE A 1 91 ? 6.261 -7.738 -10.213 1.00 89.62 91 PHE A N 1
ATOM 739 C CA . PHE A 1 91 ? 7.005 -7.064 -11.265 1.00 89.62 91 PHE A CA 1
ATOM 740 C C . PHE A 1 91 ? 6.210 -7.082 -12.578 1.00 89.62 91 PHE A C 1
ATOM 742 O O . PHE A 1 91 ? 5.491 -8.037 -12.873 1.00 89.62 91 PHE A O 1
ATOM 749 N N . TRP A 1 92 ? 6.341 -6.022 -13.371 1.00 86.88 92 TRP A N 1
ATOM 750 C CA . TRP A 1 92 ? 5.623 -5.870 -14.631 1.00 86.88 92 TRP A CA 1
ATOM 751 C C . TRP A 1 92 ? 6.475 -5.133 -15.663 1.00 86.88 92 TRP A C 1
ATOM 753 O O . TRP A 1 92 ? 7.248 -4.231 -15.337 1.00 86.88 92 TRP A O 1
ATOM 763 N N . TRP A 1 93 ? 6.262 -5.485 -16.930 1.00 79.69 93 TRP A N 1
ATOM 764 C CA . TRP A 1 93 ? 6.929 -4.851 -18.066 1.00 79.69 93 TRP A CA 1
ATOM 765 C C . TRP A 1 93 ? 6.084 -3.736 -18.698 1.00 79.69 93 TRP A C 1
ATOM 767 O O . TRP A 1 93 ? 6.596 -2.644 -18.942 1.00 79.69 93 TRP A O 1
ATOM 777 N N . ILE A 1 94 ? 4.787 -3.993 -18.929 1.00 79.25 94 ILE A N 1
ATOM 778 C CA . ILE A 1 94 ? 3.887 -3.093 -19.681 1.00 79.25 94 ILE A CA 1
ATOM 779 C C . ILE A 1 94 ? 2.657 -2.680 -18.856 1.00 79.25 94 ILE A C 1
ATOM 781 O O . ILE A 1 94 ? 2.444 -1.491 -18.611 1.00 79.25 94 ILE A O 1
ATOM 785 N N . ASN A 1 95 ? 1.880 -3.655 -18.374 1.00 84.00 95 ASN A N 1
ATOM 786 C CA . ASN A 1 95 ? 0.689 -3.422 -17.556 1.00 84.00 95 ASN A CA 1
ATOM 787 C C . ASN A 1 95 ? 0.905 -3.956 -16.142 1.00 84.00 95 ASN A C 1
ATOM 789 O O . ASN A 1 95 ? 1.394 -5.064 -15.953 1.00 84.00 95 ASN A O 1
ATOM 793 N N . SER A 1 96 ? 0.544 -3.143 -15.153 1.00 86.56 96 SER A N 1
ATOM 794 C CA . SER A 1 96 ? 0.659 -3.496 -13.742 1.00 86.56 96 SER A CA 1
ATOM 795 C C . SER A 1 96 ? -0.652 -4.098 -13.256 1.00 86.56 96 SER A C 1
ATOM 797 O O . SER A 1 96 ? -1.714 -3.530 -13.509 1.00 86.56 96 SER A O 1
ATOM 799 N N . SER A 1 97 ? -0.553 -5.162 -12.471 1.00 92.00 97 SER A N 1
ATOM 800 C CA . SER A 1 97 ? -1.668 -5.726 -11.708 1.00 92.00 97 SER A CA 1
ATOM 801 C C . SER A 1 97 ? -1.383 -5.583 -10.218 1.00 92.00 97 SER A C 1
ATOM 803 O O . SER A 1 97 ? -0.219 -5.578 -9.813 1.00 92.00 97 SER A O 1
ATOM 805 N N . ILE A 1 98 ? -2.427 -5.436 -9.416 1.00 93.94 98 ILE A N 1
ATOM 806 C CA . ILE A 1 98 ? -2.355 -5.376 -7.959 1.00 93.94 98 ILE A CA 1
ATOM 807 C C . ILE A 1 98 ? -3.335 -6.403 -7.408 1.00 93.94 98 ILE A C 1
ATOM 809 O O . ILE A 1 98 ? -4.478 -6.455 -7.848 1.00 93.94 98 ILE A O 1
ATOM 813 N N . TYR A 1 99 ? -2.881 -7.197 -6.451 1.00 94.69 99 TYR A N 1
ATOM 814 C CA . TYR A 1 99 ? -3.635 -8.280 -5.836 1.00 94.69 99 TYR A CA 1
ATOM 815 C C . TYR A 1 99 ? -3.888 -7.929 -4.377 1.00 94.69 99 TYR A C 1
ATOM 817 O O . TYR A 1 99 ? -2.985 -7.443 -3.694 1.00 94.69 99 TYR A O 1
ATOM 825 N N . VAL A 1 100 ? -5.111 -8.149 -3.911 1.00 93.56 100 VAL A N 1
ATOM 826 C CA . VAL A 1 100 ? -5.488 -7.959 -2.511 1.00 93.56 100 VAL A CA 1
ATOM 827 C C . VAL 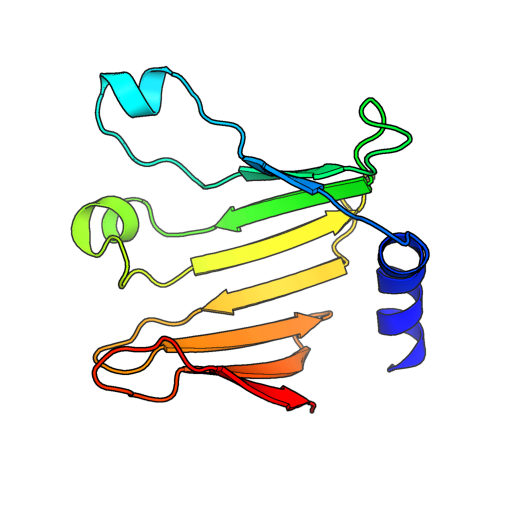A 1 100 ? -5.664 -9.329 -1.879 1.00 93.56 100 VAL A C 1
ATOM 829 O O . VAL A 1 100 ? -6.455 -10.143 -2.353 1.00 93.56 100 VAL A O 1
ATOM 832 N N . GLU A 1 101 ? -4.928 -9.574 -0.804 1.00 92.06 101 GLU A N 1
ATOM 833 C CA . GLU A 1 101 ? -4.857 -10.861 -0.122 1.00 92.06 101 GLU A CA 1
ATOM 834 C C . GLU A 1 101 ? -5.267 -10.693 1.349 1.00 92.06 101 GLU A C 1
ATOM 836 O O . GLU A 1 101 ? -4.851 -9.752 2.026 1.00 92.06 101 GLU A O 1
ATOM 841 N N . VAL A 1 102 ? -6.093 -11.605 1.860 1.00 89.75 102 VAL A N 1
ATOM 842 C CA . VAL A 1 102 ? -6.472 -11.685 3.278 1.00 89.75 102 VAL A CA 1
ATOM 843 C C . VAL A 1 102 ? -6.143 -13.082 3.775 1.00 89.75 102 VAL A C 1
ATOM 845 O O . VAL A 1 102 ? -6.675 -14.054 3.243 1.00 89.75 102 VAL A O 1
ATOM 848 N N . ASN A 1 103 ? -5.299 -13.186 4.807 1.00 85.81 103 ASN A N 1
ATOM 849 C CA . ASN A 1 103 ? -4.776 -14.467 5.299 1.00 85.81 103 ASN A CA 1
ATOM 850 C C . ASN A 1 103 ? -4.205 -15.326 4.145 1.00 85.81 103 ASN A C 1
ATOM 852 O O . ASN A 1 103 ? -4.572 -16.490 3.993 1.00 85.81 103 ASN A O 1
ATOM 856 N N . ASP A 1 104 ? -3.400 -14.699 3.279 1.00 84.81 104 ASP A N 1
ATOM 857 C CA . ASP A 1 104 ? -2.759 -15.296 2.092 1.00 84.81 104 ASP A CA 1
ATOM 858 C C . ASP A 1 104 ? -3.727 -15.879 1.038 1.00 84.81 104 ASP A C 1
ATOM 860 O O . ASP A 1 104 ? -3.323 -16.601 0.127 1.00 84.81 104 ASP A O 1
ATOM 864 N N . LYS A 1 105 ? -5.016 -15.525 1.118 1.00 88.56 105 LYS A N 1
ATOM 865 C CA . LYS A 1 105 ? -6.016 -15.809 0.087 1.00 88.56 105 LYS A CA 1
ATOM 866 C C . LYS A 1 105 ? -6.352 -14.544 -0.694 1.00 88.56 105 LYS A C 1
ATOM 868 O O . LYS A 1 105 ? -6.756 -13.542 -0.106 1.00 88.56 105 LYS A O 1
ATOM 873 N N . GLU A 1 106 ? -6.250 -14.612 -2.015 1.00 89.50 106 GLU A N 1
ATOM 874 C CA . GLU A 1 106 ? -6.668 -13.536 -2.914 1.00 89.50 106 GLU A CA 1
ATOM 875 C C . GLU A 1 106 ? -8.186 -13.306 -2.826 1.00 89.50 106 GLU A C 1
ATOM 877 O O . GLU A 1 106 ? -8.976 -14.247 -2.923 1.00 89.50 106 GLU A O 1
ATOM 882 N N . ILE A 1 107 ? -8.584 -12.052 -2.601 1.00 90.69 107 ILE A N 1
ATOM 883 C CA . ILE A 1 107 ? -9.992 -11.624 -2.520 1.00 90.69 107 ILE A CA 1
ATOM 884 C C . ILE A 1 107 ? -10.386 -10.664 -3.647 1.00 90.69 107 ILE A C 1
ATOM 886 O O . ILE A 1 107 ? -11.566 -10.382 -3.842 1.00 90.69 107 ILE A O 1
ATOM 890 N N . GLY A 1 108 ? -9.410 -10.129 -4.376 1.00 92.00 108 GLY A N 1
ATOM 891 C CA . GLY A 1 108 ? -9.667 -9.206 -5.467 1.00 92.00 108 GLY A CA 1
ATOM 892 C C . GLY A 1 108 ? -8.399 -8.789 -6.188 1.00 92.00 108 GLY A C 1
ATOM 893 O O . GLY A 1 108 ? -7.293 -8.836 -5.641 1.00 92.00 108 GLY A O 1
ATOM 894 N N . VAL A 1 109 ? -8.584 -8.357 -7.429 1.00 94.19 109 VAL A N 1
ATOM 895 C CA . VAL A 1 109 ? -7.500 -7.995 -8.338 1.00 94.19 109 VAL A CA 1
ATOM 896 C C . VAL A 1 109 ? -7.843 -6.701 -9.050 1.00 94.19 109 VAL A C 1
ATOM 898 O O . VAL A 1 109 ? -8.968 -6.484 -9.494 1.00 94.19 109 VAL A O 1
ATOM 901 N N . VAL A 1 110 ? -6.849 -5.834 -9.180 1.00 94.62 110 VAL A N 1
ATOM 902 C CA . VAL A 1 110 ? -6.924 -4.612 -9.969 1.00 94.62 110 VAL A CA 1
ATOM 903 C C . VAL A 1 110 ? -5.956 -4.731 -11.131 1.00 94.62 110 VAL A C 1
ATOM 905 O O . VAL A 1 110 ? -4.741 -4.821 -10.936 1.00 94.62 110 VAL A O 1
ATOM 908 N N . HIS A 1 111 ? -6.480 -4.682 -12.349 1.00 93.19 111 HIS A N 1
ATOM 909 C CA . HIS A 1 111 ? -5.677 -4.649 -13.563 1.00 93.19 111 HIS A CA 1
ATOM 910 C C . HIS A 1 111 ? -5.623 -3.232 -14.117 1.00 93.19 111 HIS A C 1
ATOM 912 O O . HIS A 1 111 ? -6.642 -2.575 -14.316 1.00 93.19 111 HIS A O 1
ATOM 918 N N . ARG A 1 112 ? -4.417 -2.741 -14.404 1.00 90.69 112 ARG A N 1
ATOM 919 C CA . ARG A 1 112 ? -4.264 -1.503 -15.165 1.00 90.69 112 ARG A CA 1
ATOM 920 C C . ARG A 1 112 ? -4.557 -1.783 -16.636 1.00 90.69 112 ARG A C 1
ATOM 922 O O . ARG A 1 112 ? -3.826 -2.543 -17.273 1.00 90.69 112 ARG A O 1
ATOM 929 N N . ARG A 1 113 ? -5.550 -1.091 -17.191 1.00 89.69 113 ARG A N 1
ATOM 930 C CA . ARG A 1 113 ? -5.824 -1.096 -18.628 1.00 89.69 113 ARG A CA 1
ATOM 931 C C . ARG A 1 113 ? -4.939 -0.076 -19.325 1.00 89.69 113 ARG A C 1
ATOM 933 O O . ARG A 1 113 ? -4.799 1.064 -18.867 1.00 89.69 113 ARG A O 1
ATOM 940 N N . TRP A 1 114 ? -4.323 -0.481 -20.432 1.00 85.19 114 TRP A N 1
ATOM 941 C CA . TRP A 1 114 ? -3.542 0.450 -21.232 1.00 85.19 114 TRP A CA 1
ATOM 942 C C . TRP A 1 114 ? -4.463 1.490 -21.870 1.00 85.19 114 TRP A C 1
ATOM 944 O O . TRP A 1 114 ? -5.542 1.177 -22.373 1.00 85.19 114 TRP A O 1
ATOM 954 N N . HIS A 1 115 ? -4.028 2.742 -21.822 1.00 88.38 115 HIS A N 1
ATOM 955 C CA . HIS A 1 115 ? -4.699 3.867 -22.446 1.00 88.38 115 HIS A CA 1
ATOM 956 C C . HIS A 1 115 ? -3.659 4.956 -22.703 1.00 88.38 115 HIS A C 1
ATOM 958 O O . HIS A 1 115 ? -2.754 5.148 -21.887 1.00 88.38 115 HIS A O 1
ATOM 964 N N . LEU A 1 116 ? -3.787 5.675 -23.817 1.00 84.50 116 LEU A N 1
ATOM 965 C CA . LEU A 1 116 ? -2.735 6.576 -24.289 1.00 84.50 116 LEU A CA 1
ATOM 966 C C . LEU A 1 116 ? -2.544 7.814 -23.382 1.00 84.50 116 LEU A C 1
ATOM 968 O O . LEU A 1 116 ? -1.421 8.275 -23.222 1.00 84.50 116 LEU A O 1
ATOM 972 N N . TRP A 1 117 ? -3.604 8.316 -22.729 1.00 88.69 117 TRP A N 1
ATOM 973 C CA . TRP A 1 117 ? -3.543 9.540 -21.895 1.00 88.69 117 TRP A CA 1
ATOM 974 C C . TRP A 1 117 ? -4.196 9.445 -20.505 1.00 88.69 117 TRP A C 1
ATOM 976 O O . TRP A 1 117 ? -4.178 10.413 -19.750 1.00 88.69 117 TRP A O 1
ATOM 986 N N . ARG A 1 118 ? -4.798 8.307 -20.133 1.00 87.75 118 ARG A N 1
ATOM 987 C CA . ARG A 1 118 ? -5.474 8.143 -18.826 1.00 87.75 118 ARG A CA 1
ATOM 988 C C . ARG A 1 118 ? -4.931 6.922 -18.111 1.00 87.75 118 ARG A C 1
ATOM 990 O O . ARG A 1 118 ? -4.504 5.962 -18.741 1.00 87.75 118 ARG A O 1
ATOM 997 N N . ARG A 1 119 ? -4.963 6.943 -16.783 1.00 87.69 119 ARG A N 1
ATOM 998 C CA . ARG A 1 119 ? -4.763 5.734 -15.982 1.00 87.69 119 ARG A CA 1
ATOM 999 C C . ARG A 1 119 ? -6.141 5.149 -15.704 1.00 87.69 119 ARG A C 1
ATOM 1001 O O . ARG A 1 119 ? -6.925 5.777 -15.004 1.00 87.69 119 ARG A O 1
ATOM 1008 N N . ILE A 1 120 ? -6.432 4.000 -16.304 1.00 90.38 120 ILE A N 1
ATOM 1009 C CA . ILE A 1 120 ? -7.698 3.282 -16.142 1.00 90.38 120 ILE A CA 1
ATOM 1010 C C . ILE A 1 120 ? -7.390 1.967 -15.429 1.00 90.38 120 ILE A C 1
ATOM 1012 O O . ILE A 1 120 ? -6.387 1.315 -15.736 1.00 90.38 120 ILE A O 1
ATOM 1016 N N . TYR A 1 121 ? -8.232 1.610 -14.466 1.00 91.69 121 TYR A N 1
ATOM 1017 C CA . TYR A 1 121 ? -8.079 0.414 -13.654 1.00 91.69 121 TYR A CA 1
ATOM 1018 C C . TYR A 1 121 ? -9.392 -0.355 -13.649 1.00 91.69 121 TYR A C 1
ATOM 1020 O O . TYR A 1 121 ? -10.432 0.219 -13.334 1.00 91.69 121 TYR A O 1
ATOM 1028 N N . ASP A 1 122 ? -9.316 -1.635 -13.982 1.00 93.25 122 ASP A N 1
ATOM 1029 C CA . ASP A 1 122 ? -10.436 -2.562 -13.912 1.00 93.25 122 ASP A CA 1
ATOM 1030 C C . ASP A 1 122 ? -10.320 -3.344 -12.594 1.00 93.25 122 ASP A C 1
ATOM 1032 O O . ASP A 1 122 ? -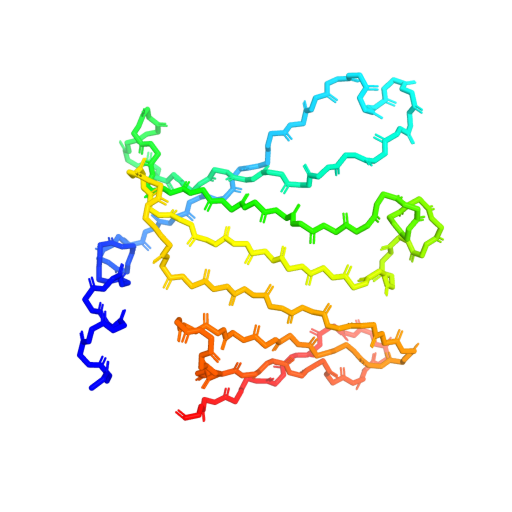9.258 -3.898 -12.290 1.00 93.25 122 ASP A O 1
ATOM 1036 N N . LEU A 1 123 ? -11.390 -3.340 -11.795 1.00 92.56 123 LEU A N 1
ATOM 1037 C CA . LEU A 1 123 ? -11.474 -4.019 -10.499 1.00 92.56 123 LEU A CA 1
ATOM 1038 C C . LEU A 1 123 ? -12.283 -5.309 -10.644 1.00 92.56 123 LEU A C 1
ATOM 1040 O O . LEU A 1 123 ? -13.427 -5.276 -11.093 1.00 92.56 123 LEU A O 1
ATOM 1044 N N . TYR A 1 124 ? -11.705 -6.416 -10.192 1.00 90.94 124 TYR A N 1
ATOM 1045 C CA . TYR A 1 124 ? -12.322 -7.735 -10.168 1.00 90.94 124 TYR A CA 1
ATOM 1046 C C . TYR A 1 124 ? -12.393 -8.227 -8.723 1.00 90.94 124 TYR A C 1
ATOM 1048 O O . TYR A 1 124 ? -11.415 -8.139 -7.977 1.00 90.94 124 TYR A O 1
ATOM 1056 N N . LEU A 1 125 ? -13.562 -8.721 -8.325 1.00 88.19 125 LEU A N 1
ATOM 1057 C CA . LEU A 1 125 ? -13.809 -9.302 -7.007 1.00 88.19 125 LEU A CA 1
ATOM 1058 C C . LEU A 1 125 ? -13.837 -10.828 -7.150 1.00 88.19 125 LEU A C 1
ATOM 1060 O O . LEU A 1 125 ? -14.462 -11.328 -8.088 1.00 88.19 125 LEU A O 1
ATOM 1064 N N . GLY A 1 126 ? -13.127 -11.529 -6.262 1.00 71.06 126 GLY A N 1
ATOM 1065 C CA . GLY A 1 126 ? -13.078 -12.996 -6.207 1.00 71.06 126 GLY A CA 1
ATOM 1066 C C . GLY A 1 126 ? -14.112 -13.616 -5.275 1.00 71.06 126 GLY A C 1
ATOM 1067 O O . GLY A 1 126 ? -14.739 -12.875 -4.481 1.00 71.06 126 GLY A O 1
#

pLDDT: mean 88.34, std 7.29, range [48.09, 95.94]

Secondary structure (DSSP, 8-state):
-HHHHHHHHHHHHTSS--EEEE---HHHHHTT-----EEEEEETTEEEEEEEEEEEE--HHHHHHHGGG--EEEEEEETTS-EEEEEEE---SSS-EEEEEETTEEEEEEEEEP-SS--EEEEEE-

Sequence (126 aa):
MANQSKAKLAPLLARANLVIARDIEWANIMFAFEQESRYIIMDPLFPQSPVGFIREKSNIIFRQLLRTRRPFVAEITDAMGNEIFKVRRPFWWINSSIYVEVNDKEIGVVHRRWHLWRRIYDLYLG

Radius of gyration: 16.12 Å; chains: 1; bounding box: 38×32×42 Å

Organism: Zea mays (NCBI:txid4577)

Foldseek 3Di:
DVVVLCVLCVLVVVAPDKDKAWDDDPVCVVVVQDDWTKIFIARPVCRPQTQWIKTKDFDRVCCVPVPVQGWIKIFIAGSVRHTSWIKTWHGDDQKTKIFIGDPNHTQWIWTFDDDDPDTDIDIDGD